Protein AF-A0A1G1CD75-F1 (afdb_monomer_lite)

Secondary structure (DSSP, 8-state):
-BPPPEEEEESSHHHHHHH--SS-EEEEEEEE-TTS-EEEEEEEEE-STT--HHHHHHHHHHHT--TT--EEEEEEBSSHHHHHHHHHHHHHHH--TTS----

pLDDT: mean 94.12, std 9.5, range [34.31, 98.56]

Radius of gyration: 12.58 Å; chains: 1; bounding box: 33×28×29 Å

Foldseek 3Di:
DKADKFDFWWLDLVRLVVDFDFAWWKKFWADADPVRDGQGQDIDTFDDPRTGRSVVSVVVNVVVPDPGTTTMMIIHDDHPVVRVVVSVVVCVVRVHNPPDDPD

Structure (mmCIF, N/CA/C/O backbone):
data_AF-A0A1G1CD75-F1
#
_entry.id   AF-A0A1G1CD75-F1
#
loop_
_atom_site.group_PDB
_atom_site.id
_atom_site.type_symbol
_atom_site.label_atom_id
_atom_site.label_alt_id
_atom_site.label_comp_id
_atom_site.label_asym_id
_atom_site.label_entity_id
_atom_site.label_seq_id
_atom_site.pdbx_PDB_ins_code
_atom_site.Cartn_x
_atom_site.Cartn_y
_atom_site.Cartn_z
_atom_site.occupancy
_atom_site.B_iso_or_equiv
_atom_site.auth_seq_id
_atom_site.auth_comp_id
_atom_site.auth_asym_id
_atom_site.auth_atom_id
_atom_site.pdbx_PDB_model_num
ATOM 1 N N . MET A 1 1 ? 4.150 8.073 -14.937 1.00 85.06 1 MET A N 1
ATOM 2 C CA . MET A 1 1 ? 2.898 8.655 -14.439 1.00 85.06 1 MET A CA 1
ATOM 3 C C . MET A 1 1 ? 2.356 7.762 -13.332 1.00 85.06 1 MET A C 1
ATOM 5 O O . MET A 1 1 ? 2.471 6.544 -13.447 1.00 85.06 1 MET A O 1
ATOM 9 N N . ILE A 1 2 ? 1.801 8.351 -12.269 1.00 95.19 2 ILE A N 1
ATOM 10 C CA . ILE A 1 2 ? 1.134 7.614 -11.186 1.00 95.19 2 ILE A CA 1
ATOM 11 C C . ILE A 1 2 ? -0.364 7.543 -11.478 1.00 95.19 2 ILE A C 1
ATOM 13 O O . ILE A 1 2 ? -0.980 8.544 -11.836 1.00 95.19 2 ILE A O 1
ATOM 17 N N . GLY A 1 3 ? -0.933 6.347 -11.357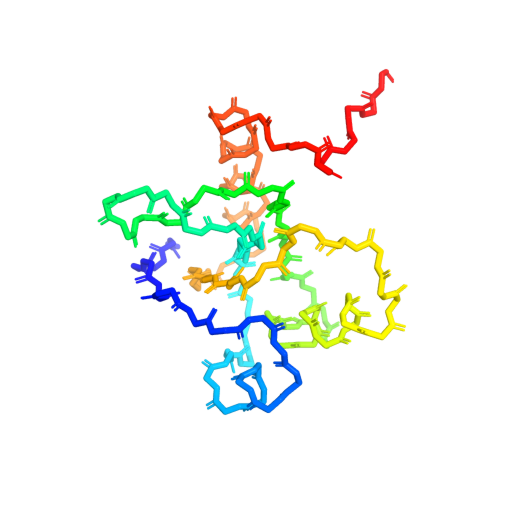 1.00 95.38 3 GLY A N 1
ATOM 18 C CA . GLY A 1 3 ? -2.347 6.092 -11.594 1.00 95.38 3 GLY A CA 1
ATOM 19 C C . GLY A 1 3 ? -3.265 6.591 -10.474 1.00 95.38 3 GLY A C 1
ATOM 20 O O . GLY A 1 3 ? -2.842 7.019 -9.393 1.00 95.38 3 GLY A O 1
ATOM 21 N N . ASN A 1 4 ? -4.567 6.483 -10.734 1.00 97.31 4 ASN A N 1
ATOM 22 C CA . ASN A 1 4 ? -5.598 6.751 -9.737 1.00 97.31 4 ASN A CA 1
ATOM 23 C C . ASN A 1 4 ? -5.541 5.732 -8.596 1.00 97.31 4 ASN A C 1
ATOM 25 O O . ASN A 1 4 ? -5.204 4.566 -8.803 1.00 97.31 4 ASN A O 1
ATOM 29 N N . TYR A 1 5 ? -5.914 6.183 -7.401 1.00 97.69 5 TYR A N 1
ATOM 30 C CA . TYR A 1 5 ? -6.033 5.323 -6.231 1.00 97.69 5 TYR A CA 1
ATOM 31 C C . TYR A 1 5 ? -7.097 4.239 -6.442 1.00 97.69 5 TYR A C 1
ATOM 33 O O . TYR A 1 5 ? -8.187 4.527 -6.934 1.00 97.69 5 TYR A O 1
ATOM 41 N N . GLN A 1 6 ? -6.766 3.008 -6.059 1.00 98.25 6 GLN A N 1
ATOM 42 C CA . GLN A 1 6 ? -7.641 1.838 -6.058 1.00 98.25 6 GLN A CA 1
ATOM 43 C C . GLN A 1 6 ? -7.722 1.298 -4.626 1.00 98.25 6 GLN A C 1
ATOM 45 O O . GLN A 1 6 ? -6.697 0.961 -4.034 1.00 98.25 6 GLN A O 1
ATOM 50 N N . GLY A 1 7 ? -8.922 1.235 -4.055 1.00 96.62 7 GLY A N 1
ATOM 51 C CA . GLY A 1 7 ? -9.150 0.875 -2.653 1.00 96.62 7 GLY A CA 1
ATOM 52 C C . GLY A 1 7 ? -10.561 1.262 -2.199 1.00 96.62 7 GLY A C 1
ATOM 53 O O . GLY A 1 7 ? -11.341 1.784 -2.990 1.00 96.62 7 GLY A O 1
ATOM 54 N N . ASN A 1 8 ? -10.960 1.039 -0.947 1.00 98.00 8 ASN A N 1
ATOM 55 C CA . ASN A 1 8 ? -10.203 0.506 0.190 1.00 98.00 8 ASN A CA 1
ATOM 56 C C . ASN A 1 8 ? -10.562 -0.969 0.412 1.00 98.00 8 ASN A C 1
ATOM 58 O O . ASN A 1 8 ? -11.645 -1.279 0.904 1.00 98.00 8 ASN A O 1
ATOM 62 N N . TYR A 1 9 ? -9.674 -1.882 0.038 1.00 98.31 9 TYR A N 1
ATOM 63 C CA . TYR A 1 9 ? -9.924 -3.320 0.121 1.00 98.31 9 TYR A CA 1
ATOM 64 C C . TYR A 1 9 ? -9.533 -3.867 1.490 1.00 98.31 9 TYR A C 1
ATOM 66 O O . TYR A 1 9 ? -8.675 -3.292 2.153 1.00 98.31 9 TYR A O 1
ATOM 74 N N . PHE A 1 10 ? -10.105 -4.996 1.908 1.00 98.19 10 PHE A N 1
ATOM 75 C CA . PHE A 1 10 ? -9.683 -5.649 3.147 1.00 98.19 10 PHE A CA 1
ATOM 76 C C . PHE A 1 10 ? -8.235 -6.133 3.066 1.00 98.19 10 PHE A C 1
ATOM 78 O O . PHE A 1 10 ? -7.808 -6.708 2.067 1.00 98.19 10 PHE A O 1
ATOM 85 N N . TYR A 1 11 ? -7.487 -5.947 4.148 1.00 97.81 11 TYR A N 1
ATOM 86 C CA . TYR A 1 11 ? -6.111 -6.411 4.266 1.00 97.81 11 TYR A CA 1
ATOM 87 C C . TYR A 1 11 ? -6.069 -7.860 4.757 1.00 97.81 11 TYR A C 1
ATOM 89 O O . TYR A 1 11 ? -5.907 -8.142 5.938 1.00 97.81 11 TYR A O 1
ATOM 97 N N . ASN A 1 12 ? -6.275 -8.794 3.831 1.00 97.31 12 ASN A N 1
ATOM 98 C CA . ASN A 1 12 ? -6.136 -10.229 4.059 1.00 97.31 12 ASN A CA 1
ATOM 99 C C . ASN A 1 12 ? -5.712 -10.935 2.761 1.00 97.31 12 ASN A C 1
ATOM 101 O O . ASN A 1 12 ? -5.819 -10.368 1.670 1.00 97.31 12 ASN A O 1
ATOM 105 N N . THR A 1 13 ? -5.255 -12.184 2.871 1.00 97.12 13 THR A N 1
ATOM 106 C CA . THR A 1 13 ? -4.711 -12.949 1.737 1.00 97.12 13 THR A CA 1
ATOM 107 C C . THR A 1 13 ? -5.698 -13.071 0.577 1.00 97.12 13 THR A C 1
ATOM 109 O O . THR A 1 13 ? -5.308 -12.860 -0.569 1.00 97.12 13 THR A O 1
ATOM 112 N N . GLY A 1 14 ? -6.973 -13.364 0.857 1.00 97.94 14 GLY A N 1
ATOM 113 C CA . GLY A 1 14 ? -7.988 -13.558 -0.182 1.00 97.94 14 GLY A CA 1
ATOM 114 C C . GLY A 1 14 ? -8.256 -12.281 -0.976 1.00 97.94 14 GLY A C 1
ATOM 115 O O . GLY A 1 14 ? -8.250 -12.296 -2.205 1.00 97.94 14 GLY A O 1
ATOM 116 N N . SER A 1 15 ? -8.417 -11.152 -0.284 1.00 98.00 15 SER A N 1
ATOM 117 C CA . SER A 1 15 ? -8.604 -9.851 -0.926 1.00 98.00 15 SER A CA 1
ATOM 118 C C . SER A 1 15 ? -7.370 -9.430 -1.720 1.00 98.00 15 SER A C 1
ATOM 120 O O . SER A 1 15 ? -7.513 -9.046 -2.876 1.00 98.00 15 SER A O 1
ATOM 122 N N . VAL A 1 16 ? -6.161 -9.568 -1.166 1.00 98.00 16 VAL A N 1
ATOM 123 C CA . VAL A 1 16 ? -4.920 -9.234 -1.887 1.00 98.00 16 VAL A CA 1
ATOM 124 C C . VAL A 1 16 ? -4.773 -10.070 -3.161 1.00 98.00 16 VAL A C 1
ATOM 126 O O . VAL A 1 16 ? -4.476 -9.516 -4.217 1.00 98.00 16 VAL A O 1
ATOM 129 N N . GLN A 1 17 ? -5.026 -11.378 -3.105 1.00 97.75 17 GLN A N 1
ATOM 130 C CA . GLN A 1 17 ? -4.968 -12.239 -4.291 1.00 97.75 17 GLN A CA 1
ATOM 131 C C . GLN A 1 17 ? -6.004 -11.851 -5.352 1.00 97.75 17 GLN A C 1
ATOM 133 O O . GLN A 1 17 ? -5.693 -11.893 -6.541 1.00 97.75 17 GLN A O 1
ATOM 138 N N . ALA A 1 18 ? -7.209 -11.459 -4.930 1.00 97.94 18 ALA A N 1
ATOM 139 C CA . ALA A 1 18 ? -8.302 -11.132 -5.836 1.00 97.94 18 ALA A CA 1
ATOM 140 C C . ALA A 1 18 ? -8.138 -9.771 -6.533 1.00 97.94 18 ALA A C 1
ATOM 142 O O . ALA A 1 18 ? -8.463 -9.661 -7.713 1.00 97.94 18 ALA A O 1
ATOM 143 N N . VAL A 1 19 ? -7.671 -8.735 -5.822 1.00 98.00 19 VAL A N 1
ATOM 144 C CA . VAL A 1 19 ? -7.753 -7.343 -6.317 1.00 98.00 19 VAL A CA 1
ATOM 145 C C . VAL A 1 19 ? -6.413 -6.626 -6.448 1.00 98.00 19 VAL A C 1
ATOM 147 O O . VAL A 1 19 ? -6.333 -5.645 -7.181 1.00 98.00 19 VAL A O 1
ATOM 150 N N . ALA A 1 20 ? -5.346 -7.074 -5.775 1.00 96.94 20 ALA A N 1
ATOM 151 C CA . ALA A 1 20 ? -4.050 -6.417 -5.922 1.00 96.94 20 ALA A CA 1
ATOM 152 C C . ALA A 1 20 ? -3.446 -6.727 -7.297 1.00 96.94 20 ALA A C 1
ATOM 154 O O . ALA A 1 20 ? -3.550 -7.845 -7.807 1.00 96.94 20 ALA A O 1
ATOM 155 N N . VAL A 1 21 ? -2.785 -5.737 -7.888 1.00 96.25 21 VAL A N 1
ATOM 156 C CA . VAL A 1 21 ? -2.210 -5.820 -9.236 1.00 96.25 21 VAL A CA 1
ATOM 157 C C . VAL A 1 21 ? -0.810 -6.422 -9.246 1.00 96.25 21 VAL A C 1
ATOM 159 O O . VAL A 1 21 ? -0.022 -6.236 -8.316 1.00 96.25 21 VAL A O 1
ATOM 162 N N . ASP A 1 22 ? -0.484 -7.097 -10.348 1.00 96.25 22 ASP A N 1
ATOM 163 C CA . ASP A 1 22 ? 0.844 -7.661 -10.597 1.00 96.25 22 ASP A CA 1
ATOM 164 C C . ASP A 1 22 ? 1.734 -6.699 -11.389 1.00 96.25 22 ASP A C 1
ATOM 166 O O . ASP A 1 22 ? 2.215 -6.992 -12.478 1.00 96.25 22 ASP A O 1
ATOM 170 N N . THR A 1 23 ? 1.871 -5.478 -10.882 1.00 95.62 23 THR A N 1
ATOM 171 C CA . THR A 1 23 ? 2.699 -4.445 -11.505 1.00 95.62 23 THR A CA 1
ATOM 172 C C . THR A 1 23 ? 3.336 -3.556 -10.445 1.00 95.62 23 THR A C 1
ATOM 174 O O . THR A 1 23 ? 3.084 -3.713 -9.244 1.00 95.62 23 THR A O 1
ATOM 177 N N . TRP A 1 24 ? 4.179 -2.632 -10.892 1.00 97.12 24 TRP A N 1
ATOM 178 C CA . TRP A 1 24 ? 4.805 -1.632 -10.047 1.00 97.12 24 TRP A CA 1
ATOM 179 C C . TRP A 1 24 ? 3.802 -0.599 -9.544 1.00 97.12 24 TRP A C 1
ATOM 181 O O . TRP A 1 24 ? 2.822 -0.250 -10.209 1.00 97.12 24 TRP A O 1
ATOM 191 N N . GLY A 1 25 ? 4.071 -0.067 -8.360 1.00 97.62 25 GLY A N 1
ATOM 192 C CA . GLY A 1 25 ? 3.201 0.923 -7.754 1.00 97.62 25 GLY A CA 1
ATOM 193 C C . GLY A 1 25 ? 3.530 1.233 -6.306 1.00 97.62 25 GLY A C 1
ATOM 194 O O . GLY A 1 25 ? 4.479 0.700 -5.729 1.00 97.62 25 GLY A O 1
ATOM 195 N N . ILE A 1 26 ? 2.701 2.097 -5.737 1.00 98.00 26 ILE A N 1
ATOM 196 C CA . ILE A 1 26 ? 2.672 2.429 -4.316 1.00 98.00 26 ILE A CA 1
ATOM 197 C C . ILE A 1 26 ? 1.465 1.720 -3.712 1.00 98.00 26 ILE A C 1
ATOM 199 O O . ILE A 1 26 ? 0.390 1.708 -4.314 1.00 98.00 26 ILE A O 1
ATOM 203 N N . TYR A 1 27 ? 1.633 1.131 -2.537 1.00 98.25 27 TYR A N 1
ATOM 204 C CA . TYR A 1 27 ? 0.558 0.548 -1.751 1.00 98.25 27 TYR A CA 1
ATOM 205 C C . TYR A 1 27 ? 0.489 1.200 -0.375 1.00 98.25 27 TYR A C 1
ATOM 207 O O . TYR A 1 27 ? 1.487 1.637 0.195 1.00 98.25 27 TYR A O 1
ATOM 215 N N . TYR A 1 28 ? -0.728 1.249 0.141 1.00 98.44 28 TYR A N 1
ATOM 216 C CA . TYR A 1 28 ? -1.091 1.903 1.382 1.00 98.44 28 TYR A CA 1
ATOM 217 C C . TYR A 1 28 ? -1.745 0.851 2.255 1.00 98.44 28 TYR A C 1
ATOM 219 O O . TYR A 1 28 ? -2.752 0.279 1.847 1.00 98.44 28 TYR A O 1
ATOM 227 N N . CYS A 1 29 ? -1.196 0.599 3.434 1.00 98.12 29 CYS A N 1
ATOM 228 C CA . CYS A 1 29 ? -1.768 -0.302 4.424 1.00 98.12 29 CYS A CA 1
ATOM 229 C C . CYS A 1 29 ? -2.210 0.530 5.623 1.00 98.12 29 CYS A C 1
ATOM 231 O O . CYS A 1 29 ? -1.438 1.325 6.159 1.00 98.12 29 CYS A O 1
ATOM 233 N N . GLY A 1 30 ? -3.455 0.380 6.053 1.00 97.88 30 GLY A N 1
ATOM 234 C CA . GLY A 1 30 ? -3.973 1.176 7.152 1.00 97.88 30 GLY A CA 1
ATOM 235 C C . GLY A 1 30 ? -5.351 0.751 7.615 1.00 97.88 30 GLY A C 1
ATOM 236 O O . GLY A 1 30 ? -5.744 -0.411 7.508 1.00 97.88 30 GLY A O 1
ATOM 237 N N . ARG A 1 31 ? -6.093 1.715 8.144 1.00 97.88 31 ARG A N 1
ATOM 238 C CA . ARG A 1 31 ? -7.467 1.530 8.615 1.00 97.88 31 ARG A CA 1
ATOM 239 C C . ARG A 1 31 ? -8.362 2.611 8.044 1.00 97.88 31 ARG A C 1
ATOM 241 O O . ARG A 1 31 ? -7.870 3.646 7.608 1.00 97.88 31 ARG A O 1
ATOM 248 N N . LEU A 1 32 ? -9.666 2.381 8.061 1.00 98.00 32 LEU A N 1
ATOM 249 C CA . LEU A 1 32 ? -10.611 3.409 7.649 1.00 98.00 32 LEU A CA 1
ATOM 250 C C . LEU A 1 32 ? -10.829 4.425 8.767 1.00 98.00 32 LEU A C 1
ATOM 252 O O . LEU A 1 32 ? -10.900 4.067 9.944 1.00 98.00 32 LEU A O 1
ATOM 256 N N . ASP A 1 33 ? -10.934 5.691 8.386 1.00 96.12 33 ASP A N 1
ATOM 257 C CA . ASP A 1 33 ? -11.470 6.738 9.243 1.00 96.12 33 ASP A CA 1
ATOM 258 C C . ASP A 1 33 ? -13.017 6.669 9.289 1.00 96.12 33 ASP A C 1
ATOM 260 O O . ASP A 1 33 ? -13.632 5.906 8.533 1.00 96.12 33 ASP A O 1
ATOM 264 N N . PRO A 1 34 ? -13.687 7.463 10.147 1.00 96.19 34 PRO A N 1
ATOM 265 C CA . PRO A 1 34 ? -15.151 7.479 10.222 1.00 96.19 34 PRO A CA 1
ATOM 266 C C . PRO A 1 34 ? -15.863 7.887 8.921 1.00 96.19 34 PRO A C 1
ATOM 268 O O . PRO A 1 34 ? -17.058 7.642 8.784 1.00 96.19 34 PRO A O 1
ATOM 271 N N . SER A 1 35 ? -15.155 8.509 7.972 1.00 96.12 35 SER A N 1
ATOM 272 C CA . SER A 1 35 ? -15.675 8.886 6.651 1.00 96.12 35 SER A CA 1
ATOM 273 C C . SER A 1 35 ? -15.447 7.813 5.579 1.00 96.12 35 SER A C 1
ATOM 275 O O . SER A 1 35 ? -15.808 8.008 4.419 1.00 96.12 35 SER A O 1
ATOM 277 N N . GLY A 1 36 ? -14.854 6.677 5.955 1.00 95.00 36 GLY A N 1
ATOM 278 C CA . GLY A 1 36 ? -14.534 5.583 5.046 1.00 95.00 36 GLY A CA 1
ATOM 279 C C . GLY A 1 36 ? -13.284 5.825 4.201 1.00 95.00 36 GLY A C 1
ATOM 280 O O . GLY A 1 36 ? -13.047 5.063 3.265 1.00 95.00 36 GLY A O 1
ATOM 281 N N . LYS A 1 37 ? -12.472 6.848 4.499 1.00 96.56 37 LYS A N 1
ATOM 282 C CA . LYS A 1 37 ? -11.182 7.077 3.831 1.00 96.56 37 LYS A CA 1
ATOM 283 C C . LYS A 1 37 ? -10.094 6.234 4.480 1.00 96.56 37 LYS A C 1
ATOM 285 O O . LYS A 1 37 ? -10.101 6.034 5.692 1.00 96.56 37 LYS A O 1
ATOM 290 N N . LEU A 1 38 ? -9.137 5.760 3.685 1.00 97.81 38 LEU A N 1
ATOM 291 C CA . LEU A 1 38 ? -7.980 5.057 4.229 1.00 97.81 38 LEU A CA 1
ATOM 292 C C . LEU A 1 38 ? -7.063 6.056 4.938 1.00 97.81 38 LEU A C 1
ATOM 294 O O . LEU A 1 38 ? -6.523 6.961 4.308 1.00 97.81 38 LEU A O 1
ATOM 298 N N . LEU A 1 39 ? -6.866 5.853 6.236 1.00 97.56 39 LEU A N 1
ATOM 299 C CA . LEU A 1 39 ? -5.793 6.456 7.009 1.00 97.56 39 LEU A CA 1
ATOM 300 C C . LEU A 1 39 ? -4.570 5.527 6.922 1.00 97.56 39 LEU A C 1
ATOM 302 O O . LEU A 1 39 ? -4.584 4.462 7.556 1.00 97.56 39 LEU A O 1
ATOM 306 N N . PRO A 1 40 ? -3.535 5.873 6.137 1.00 97.50 40 PRO A N 1
ATOM 307 C CA . PRO A 1 40 ? -2.369 5.017 5.972 1.00 97.50 40 PRO A CA 1
ATOM 308 C C . PRO A 1 40 ? -1.571 4.925 7.277 1.00 97.50 40 PRO A C 1
ATOM 310 O O . PRO A 1 40 ? -1.232 5.926 7.906 1.00 97.50 40 PRO A O 1
ATOM 313 N N . LEU A 1 41 ? -1.257 3.695 7.674 1.00 96.94 41 LEU A N 1
ATOM 314 C CA . LEU A 1 41 ? -0.369 3.376 8.794 1.00 96.94 41 LEU A CA 1
ATOM 315 C C . LEU A 1 41 ? 0.999 2.905 8.298 1.00 96.94 41 LEU A C 1
ATOM 317 O O . LEU A 1 41 ? 1.980 3.031 9.024 1.00 96.94 41 LEU A O 1
ATOM 321 N N . TYR A 1 42 ? 1.060 2.418 7.061 1.00 97.25 42 TYR A N 1
ATOM 322 C CA . TYR A 1 42 ? 2.264 2.123 6.303 1.00 97.25 42 TYR A CA 1
ATOM 323 C C . TYR A 1 42 ? 2.040 2.481 4.832 1.00 97.25 42 TYR A C 1
ATOM 325 O O . TYR A 1 42 ? 0.972 2.219 4.274 1.00 97.25 42 TYR A O 1
ATOM 333 N N . ILE A 1 43 ? 3.055 3.048 4.196 1.00 97.94 43 ILE A N 1
ATOM 334 C CA . ILE A 1 43 ? 3.103 3.308 2.759 1.00 97.94 43 ILE A CA 1
ATOM 335 C C . ILE A 1 43 ? 4.365 2.646 2.233 1.00 97.94 43 ILE A C 1
ATOM 337 O O . ILE A 1 43 ? 5.448 2.853 2.774 1.00 97.94 43 ILE A O 1
ATOM 341 N N . GLY A 1 44 ? 4.233 1.834 1.195 1.00 96.75 44 GLY A N 1
ATOM 342 C CA . GLY A 1 44 ? 5.371 1.149 0.611 1.00 96.75 44 GLY A CA 1
ATOM 343 C C . GLY A 1 44 ? 5.304 1.115 -0.900 1.00 96.75 44 GLY A C 1
ATOM 344 O O . GLY A 1 44 ? 4.243 1.255 -1.508 1.00 96.75 44 GLY A O 1
ATOM 345 N N . ARG A 1 45 ? 6.454 0.871 -1.517 1.00 97.00 45 ARG A N 1
ATOM 346 C CA . ARG A 1 45 ? 6.564 0.671 -2.959 1.00 97.00 45 ARG A CA 1
ATOM 347 C C . ARG A 1 45 ? 6.839 -0.763 -3.373 1.00 97.00 45 ARG A C 1
ATOM 349 O O . ARG A 1 45 ? 7.486 -1.555 -2.676 1.00 97.00 45 ARG A O 1
ATOM 356 N N . ALA A 1 46 ? 6.384 -1.052 -4.580 1.00 96.56 46 ALA A N 1
ATOM 357 C CA . ALA A 1 46 ? 6.755 -2.201 -5.374 1.00 96.56 46 ALA A CA 1
ATOM 358 C C . ALA A 1 46 ? 7.365 -1.701 -6.686 1.00 96.56 46 ALA A C 1
ATOM 360 O O . ALA A 1 46 ? 6.660 -1.200 -7.559 1.00 96.56 46 ALA A O 1
ATOM 361 N N . CYS A 1 47 ? 8.683 -1.807 -6.811 1.00 92.69 47 CYS A N 1
ATOM 362 C CA . CYS A 1 47 ? 9.405 -1.538 -8.049 1.00 92.69 47 CYS A CA 1
ATOM 363 C C . CYS A 1 47 ? 10.690 -2.372 -8.061 1.00 92.69 47 CYS A C 1
ATOM 365 O O . CYS A 1 47 ? 11.382 -2.444 -7.044 1.00 92.69 47 CYS A O 1
ATOM 367 N N . GLY A 1 48 ? 11.003 -2.991 -9.196 1.00 88.94 48 GLY A N 1
ATOM 368 C CA . GLY A 1 48 ? 12.129 -3.916 -9.336 1.00 88.94 48 GLY A CA 1
ATOM 369 C C . GLY A 1 48 ? 11.738 -5.195 -10.070 1.00 88.94 48 GLY A C 1
ATOM 370 O O . GLY A 1 48 ? 10.560 -5.447 -10.332 1.00 88.94 48 GLY A O 1
ATOM 371 N N . GLU A 1 49 ? 12.741 -5.989 -10.426 1.00 89.38 49 GLU A N 1
ATOM 372 C CA . GLU A 1 49 ? 12.540 -7.272 -11.095 1.00 89.38 49 GLU A CA 1
ATOM 373 C C . GLU A 1 49 ? 11.819 -8.259 -10.163 1.00 89.38 49 GLU A C 1
ATOM 375 O O . GLU A 1 49 ? 12.202 -8.423 -9.007 1.00 89.38 49 GLU A O 1
ATOM 380 N N . GLY A 1 50 ? 10.732 -8.870 -10.646 1.00 88.56 50 GLY A N 1
ATOM 381 C CA . GLY A 1 50 ? 9.933 -9.834 -9.876 1.00 88.56 50 GLY A CA 1
ATOM 382 C C . GLY A 1 50 ? 9.136 -9.250 -8.698 1.00 88.56 50 GLY A C 1
ATOM 383 O O . GLY A 1 50 ? 8.542 -10.006 -7.930 1.00 88.56 50 GLY A O 1
ATOM 384 N N . VAL A 1 51 ? 9.100 -7.922 -8.533 1.00 95.00 51 VAL A N 1
ATOM 385 C CA . VAL A 1 51 ? 8.397 -7.256 -7.426 1.00 95.00 51 VAL A CA 1
ATOM 386 C C . VAL A 1 51 ? 7.146 -6.547 -7.938 1.00 95.00 51 VAL A C 1
ATOM 388 O O . VAL A 1 51 ? 7.230 -5.671 -8.797 1.00 95.00 51 VAL A O 1
ATOM 391 N N . SER A 1 52 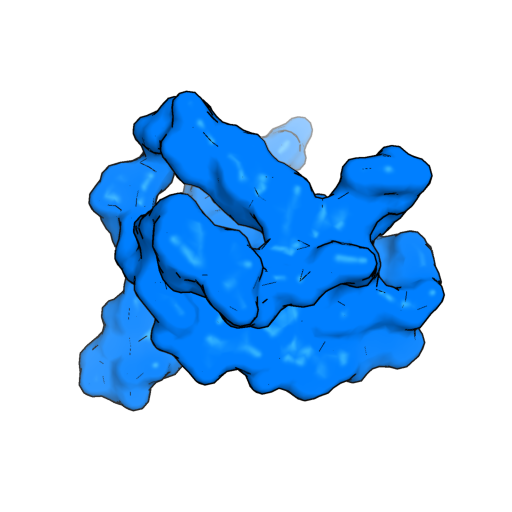? 5.991 -6.867 -7.356 1.00 97.38 52 SER A N 1
ATOM 392 C CA . SER A 1 52 ? 4.708 -6.233 -7.650 1.00 97.38 52 SER A CA 1
ATOM 393 C C . SER A 1 52 ? 3.989 -5.798 -6.378 1.00 97.38 52 SER A C 1
ATOM 395 O O . SER A 1 52 ? 4.339 -6.207 -5.267 1.00 97.38 52 SER A O 1
ATOM 397 N N . VAL A 1 53 ? 2.979 -4.938 -6.526 1.00 97.94 53 VAL A N 1
ATOM 398 C CA . VAL A 1 53 ? 2.117 -4.529 -5.406 1.00 97.94 53 VAL A CA 1
ATOM 399 C C . VAL A 1 53 ? 1.543 -5.763 -4.710 1.00 97.94 53 VAL A C 1
ATOM 401 O O . VAL A 1 53 ? 1.610 -5.868 -3.486 1.00 97.94 53 VAL A O 1
ATOM 404 N N . ARG A 1 54 ? 1.049 -6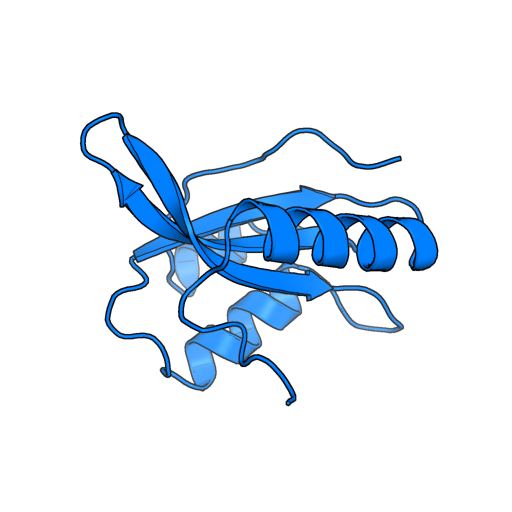.736 -5.486 1.00 98.19 54 ARG A N 1
ATOM 405 C CA . ARG A 1 54 ? 0.551 -8.002 -4.946 1.00 98.19 54 ARG A CA 1
ATOM 406 C C . ARG A 1 54 ? 1.628 -8.763 -4.175 1.00 98.19 54 ARG A C 1
ATOM 408 O O . ARG A 1 54 ? 1.352 -9.178 -3.051 1.00 98.19 54 ARG A O 1
ATOM 415 N N . SER A 1 55 ? 2.825 -8.955 -4.739 1.00 97.50 55 SER A N 1
ATOM 416 C CA . SER A 1 55 ? 3.860 -9.747 -4.060 1.00 97.50 55 SER A CA 1
ATOM 417 C C . SER A 1 55 ? 4.282 -9.117 -2.730 1.00 97.50 55 SER A C 1
ATOM 419 O O . SER A 1 55 ? 4.343 -9.818 -1.723 1.00 97.50 55 SER A O 1
ATOM 421 N N . ARG A 1 56 ? 4.433 -7.786 -2.678 1.00 97.25 56 ARG A N 1
ATOM 422 C CA . ARG A 1 56 ? 4.789 -7.060 -1.444 1.00 97.25 56 ARG A CA 1
ATOM 423 C C . ARG A 1 56 ? 3.695 -7.114 -0.381 1.00 97.25 56 ARG A C 1
ATOM 425 O O . ARG A 1 56 ? 4.000 -7.312 0.789 1.00 97.25 56 ARG A O 1
ATOM 432 N N . LEU A 1 57 ? 2.427 -6.976 -0.765 1.00 97.31 57 LEU A N 1
ATOM 433 C CA . LEU A 1 57 ? 1.313 -7.104 0.180 1.00 97.31 57 LEU A CA 1
ATOM 434 C C . LEU A 1 57 ? 1.225 -8.522 0.765 1.00 97.31 57 LEU A C 1
ATOM 436 O O . LEU A 1 57 ? 1.005 -8.681 1.964 1.00 97.31 57 LEU A O 1
ATOM 440 N N . LEU A 1 58 ? 1.441 -9.553 -0.059 1.00 97.06 58 LEU A N 1
ATOM 441 C CA . LEU A 1 58 ? 1.486 -10.941 0.409 1.00 97.06 58 LEU A CA 1
ATOM 442 C C . LEU A 1 58 ? 2.689 -11.208 1.324 1.00 97.06 58 LEU A C 1
ATOM 444 O O . LEU A 1 58 ? 2.554 -11.957 2.289 1.00 97.06 58 LEU A O 1
ATOM 448 N N . ASP A 1 59 ? 3.847 -10.599 1.057 1.00 95.81 59 ASP A N 1
ATOM 449 C CA . ASP A 1 59 ? 5.008 -10.668 1.953 1.00 95.81 59 ASP A CA 1
ATOM 450 C C . ASP A 1 59 ? 4.672 -10.129 3.343 1.00 95.81 59 ASP A C 1
ATOM 452 O O . ASP A 1 59 ? 4.930 -10.807 4.336 1.00 95.81 59 ASP A O 1
ATOM 456 N N . HIS A 1 60 ? 4.055 -8.948 3.420 1.00 94.94 60 HIS A N 1
ATOM 457 C CA . HIS A 1 60 ? 3.700 -8.324 4.697 1.00 94.94 60 HIS A CA 1
ATOM 458 C C . HIS A 1 60 ? 2.674 -9.139 5.485 1.00 94.94 60 HIS A C 1
ATOM 460 O O . HIS A 1 60 ? 2.834 -9.321 6.691 1.00 94.94 60 HIS A O 1
ATOM 466 N N . LEU A 1 61 ? 1.659 -9.697 4.815 1.00 94.62 61 LEU A N 1
ATOM 467 C CA . LEU A 1 61 ? 0.670 -10.575 5.455 1.00 94.62 61 LEU A CA 1
ATOM 468 C C . LEU A 1 61 ? 1.295 -11.837 6.066 1.00 94.62 61 LEU A C 1
ATOM 470 O O . LEU A 1 61 ? 0.786 -12.347 7.057 1.00 94.62 61 LEU A O 1
ATOM 474 N N . ARG A 1 62 ? 2.405 -12.337 5.509 1.00 93.56 62 ARG A N 1
ATOM 475 C CA . ARG A 1 62 ? 3.141 -13.477 6.084 1.00 93.56 62 ARG A CA 1
ATOM 476 C C . ARG A 1 62 ? 3.959 -13.109 7.317 1.00 93.56 62 ARG A C 1
ATOM 478 O O . ARG A 1 62 ? 4.280 -13.993 8.103 1.00 93.56 62 ARG A O 1
ATOM 485 N N . GLN A 1 63 ? 4.334 -11.841 7.457 1.00 90.44 63 GLN A N 1
ATOM 486 C CA . GLN A 1 63 ? 5.137 -11.361 8.581 1.00 90.44 63 GLN A CA 1
ATOM 487 C C . GLN A 1 63 ? 4.278 -10.953 9.785 1.00 90.44 63 GLN A C 1
ATOM 489 O O . GLN A 1 63 ? 4.809 -10.886 10.889 1.00 90.44 63 GLN A O 1
ATOM 494 N N . ASP A 1 64 ? 2.986 -10.682 9.568 1.00 83.06 64 ASP A N 1
ATOM 495 C CA . ASP A 1 64 ? 1.981 -10.373 10.598 1.00 83.06 64 ASP A CA 1
ATOM 496 C C . ASP A 1 64 ? 2.418 -9.282 11.602 1.00 83.06 64 ASP A C 1
ATOM 498 O O . ASP A 1 64 ? 2.299 -9.409 12.818 1.00 83.06 64 ASP A O 1
ATOM 502 N N . GLN A 1 65 ? 2.992 -8.189 11.086 1.00 83.75 65 GLN A N 1
ATOM 503 C CA . GLN A 1 65 ? 3.639 -7.160 11.916 1.00 83.75 65 GLN A CA 1
ATOM 504 C C . GLN A 1 65 ? 2.717 -6.010 12.349 1.00 83.75 65 GLN A C 1
ATOM 506 O O . GLN A 1 65 ? 3.094 -5.219 13.219 1.00 83.75 65 GLN A O 1
ATOM 511 N N . TRP A 1 66 ? 1.534 -5.864 11.743 1.00 92.38 66 TRP A N 1
ATOM 512 C CA . TRP A 1 66 ? 0.707 -4.657 11.879 1.00 92.38 66 TRP A CA 1
ATOM 513 C C . TRP A 1 66 ? -0.719 -4.983 12.321 1.00 92.38 66 TRP A C 1
ATOM 515 O O . TRP A 1 66 ? -1.620 -5.161 11.506 1.00 92.38 66 TRP A O 1
ATOM 525 N N . SER A 1 67 ? -0.929 -5.022 13.636 1.00 91.50 67 SER A N 1
ATOM 526 C CA . SER A 1 67 ? -2.196 -5.442 14.248 1.00 91.50 67 SER A CA 1
ATOM 527 C C . SER A 1 67 ? -3.374 -4.482 14.047 1.00 91.50 67 SER A C 1
ATOM 529 O O . SER A 1 67 ? -4.522 -4.879 14.225 1.00 91.50 67 SER A O 1
ATOM 531 N N . ASP A 1 68 ? -3.123 -3.219 13.701 1.00 94.56 68 ASP A N 1
ATOM 532 C CA . ASP A 1 68 ? -4.143 -2.186 13.480 1.00 94.56 68 ASP A CA 1
ATOM 533 C C . ASP A 1 68 ? -4.412 -1.905 11.987 1.00 94.56 68 ASP A C 1
ATOM 535 O O . ASP A 1 68 ? -5.276 -1.084 11.657 1.00 94.56 68 ASP A O 1
ATOM 539 N N . VAL A 1 69 ? -3.727 -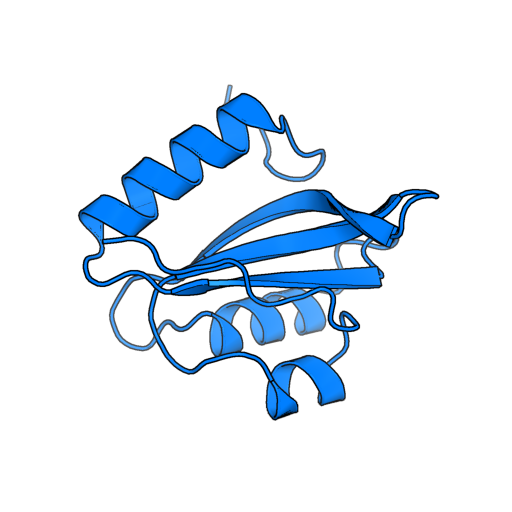2.611 11.080 1.00 97.44 69 VAL A N 1
ATOM 540 C CA . VAL A 1 69 ? -3.995 -2.567 9.640 1.00 97.44 69 VAL A CA 1
ATOM 541 C C . VAL A 1 69 ? -5.153 -3.505 9.313 1.00 97.44 69 VAL A C 1
ATOM 543 O O . VAL A 1 69 ? -5.112 -4.703 9.564 1.00 97.44 69 VAL A O 1
ATOM 546 N N . THR A 1 70 ? -6.194 -2.950 8.701 1.00 97.81 70 THR A N 1
ATOM 547 C CA . THR A 1 70 ? -7.419 -3.675 8.323 1.00 97.81 70 THR A CA 1
ATOM 548 C C . THR A 1 70 ? -7.735 -3.561 6.839 1.00 97.81 70 THR A C 1
ATOM 550 O O . THR A 1 70 ? -8.489 -4.376 6.308 1.00 97.81 70 THR A O 1
ATOM 553 N N . HIS A 1 71 ? -7.172 -2.558 6.163 1.00 98.56 71 HIS A N 1
ATOM 554 C CA . HIS A 1 71 ? -7.452 -2.242 4.773 1.00 98.56 71 HIS A CA 1
ATOM 555 C C . HIS A 1 71 ? -6.179 -1.882 4.014 1.00 98.56 71 HIS A C 1
ATOM 557 O O . HIS A 1 71 ? -5.187 -1.439 4.598 1.00 98.56 71 HIS A O 1
ATOM 563 N N . PHE A 1 72 ? -6.238 -2.030 2.695 1.00 98.56 72 PHE A N 1
ATOM 564 C CA . PHE A 1 72 ? -5.216 -1.533 1.797 1.00 98.56 72 PHE A CA 1
ATOM 565 C C . PHE A 1 72 ? -5.798 -0.850 0.562 1.00 98.56 72 PHE A C 1
ATOM 567 O O . PHE A 1 72 ? -6.952 -1.053 0.176 1.00 98.56 72 PHE A O 1
ATOM 574 N N . GLY A 1 73 ? -4.953 -0.062 -0.084 1.00 98.44 73 GLY A N 1
ATOM 575 C CA . GLY A 1 73 ? -5.167 0.442 -1.429 1.00 98.44 73 GLY A CA 1
ATOM 576 C C . GLY A 1 73 ? -3.845 0.582 -2.164 1.00 98.44 73 GLY A C 1
ATOM 577 O O . GLY A 1 73 ? -2.779 0.333 -1.598 1.00 98.44 73 GLY A O 1
ATOM 578 N N . TYR A 1 74 ? -3.898 0.957 -3.434 1.00 98.50 74 TYR A N 1
ATOM 579 C CA . TYR A 1 74 ? -2.699 1.123 -4.248 1.00 98.50 74 TYR A CA 1
ATOM 580 C C . TYR A 1 74 ? -2.889 2.116 -5.393 1.00 98.50 74 TYR A C 1
ATOM 582 O O . TYR A 1 74 ? -4.004 2.459 -5.783 1.00 98.50 74 TYR A O 1
ATOM 590 N N . ARG A 1 75 ? -1.766 2.557 -5.956 1.00 98.25 75 ARG A N 1
ATOM 591 C CA . ARG A 1 75 ? -1.665 3.300 -7.214 1.00 98.25 75 ARG A CA 1
ATOM 592 C C . ARG A 1 75 ? -0.603 2.638 -8.079 1.00 98.25 75 ARG A C 1
ATOM 594 O O . ARG A 1 75 ? 0.478 2.324 -7.590 1.00 98.25 75 ARG A O 1
ATOM 601 N N . THR A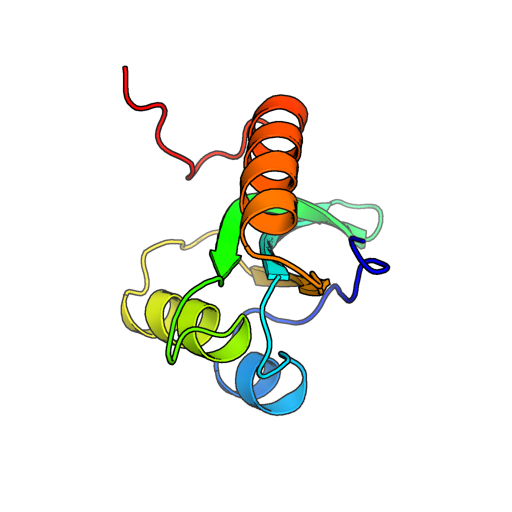 1 76 ? -0.887 2.437 -9.360 1.00 97.38 76 THR A N 1
ATOM 602 C CA . THR A 1 76 ? 0.089 1.882 -10.308 1.00 97.38 76 THR A CA 1
ATOM 603 C C . THR A 1 76 ? 1.091 2.945 -10.746 1.00 97.38 76 THR A C 1
ATOM 605 O O . THR A 1 76 ? 0.735 4.118 -10.858 1.00 97.38 76 THR A O 1
ATOM 608 N N . GLY A 1 77 ? 2.324 2.544 -11.041 1.00 95.31 77 GLY A N 1
ATOM 609 C CA . GLY A 1 77 ? 3.351 3.427 -11.595 1.00 95.31 77 GLY A CA 1
ATOM 610 C C . GLY A 1 77 ? 3.950 2.872 -12.883 1.00 95.31 77 GLY A C 1
ATOM 611 O O . GLY A 1 77 ? 4.002 1.661 -13.074 1.00 95.31 77 GLY A O 1
ATOM 612 N N . ALA A 1 78 ? 4.396 3.766 -13.766 1.00 92.06 78 ALA A N 1
ATOM 613 C CA . ALA A 1 78 ? 4.989 3.389 -15.052 1.00 92.06 78 ALA A CA 1
ATOM 614 C C . ALA A 1 78 ? 6.510 3.173 -14.982 1.00 92.06 78 ALA A C 1
ATOM 616 O O . ALA A 1 78 ? 7.053 2.374 -15.738 1.00 92.06 78 ALA A O 1
ATOM 617 N N . THR A 1 79 ? 7.206 3.882 -14.088 1.00 93.88 79 THR A N 1
ATOM 618 C CA . THR A 1 79 ? 8.665 3.795 -13.940 1.00 93.88 79 THR A CA 1
ATOM 619 C C . THR A 1 79 ? 9.062 3.662 -12.476 1.00 93.88 79 THR A C 1
ATOM 621 O O . THR A 1 79 ? 8.353 4.125 -11.580 1.00 93.88 79 THR A O 1
ATOM 624 N N . SER A 1 80 ? 10.222 3.054 -12.223 1.00 93.94 80 SER A N 1
ATOM 625 C CA . SER A 1 80 ? 10.764 2.921 -10.870 1.00 93.94 80 SER A CA 1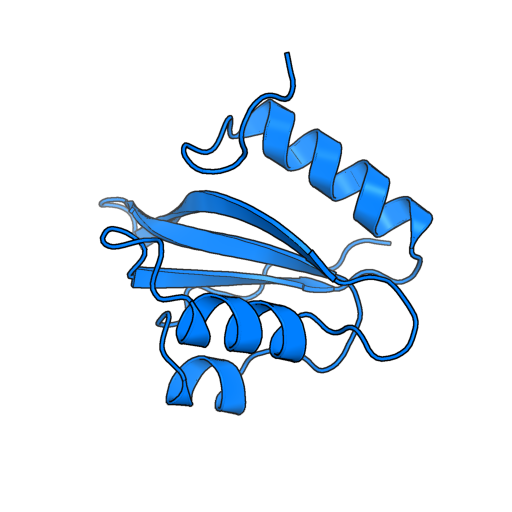
ATOM 626 C C . SER A 1 80 ? 11.003 4.288 -10.229 1.00 93.94 80 SER A C 1
ATOM 628 O O . SER A 1 80 ? 10.591 4.496 -9.093 1.00 93.94 80 SER A O 1
ATOM 630 N N . GLN A 1 81 ? 11.595 5.230 -10.970 1.00 94.31 81 GLN A N 1
ATOM 631 C CA . GLN A 1 81 ? 11.907 6.571 -10.477 1.00 94.31 81 GLN A CA 1
ATOM 632 C C . GLN A 1 81 ? 10.658 7.304 -9.980 1.00 94.31 81 GLN A C 1
ATOM 634 O O . GLN A 1 81 ? 10.675 7.869 -8.892 1.00 94.31 81 GLN A O 1
ATOM 639 N N . GLU A 1 82 ? 9.561 7.261 -10.736 1.00 93.88 82 GLU A N 1
ATOM 640 C CA . GLU A 1 82 ? 8.313 7.911 -10.328 1.00 93.88 82 GLU A CA 1
ATOM 641 C C . GLU A 1 82 ? 7.702 7.254 -9.095 1.00 93.88 82 GLU A C 1
ATOM 643 O O . GLU A 1 82 ? 7.238 7.955 -8.203 1.00 93.88 82 GLU A O 1
ATOM 648 N N . VAL A 1 83 ? 7.726 5.920 -9.021 1.00 95.75 83 VAL A N 1
ATOM 649 C CA . VAL A 1 83 ? 7.223 5.181 -7.856 1.00 95.75 83 VAL A CA 1
ATOM 650 C C . VAL A 1 83 ? 8.028 5.526 -6.601 1.00 95.75 83 VAL A C 1
ATOM 652 O O . VAL A 1 83 ? 7.434 5.764 -5.554 1.00 95.75 83 VAL A O 1
ATOM 655 N N . VAL A 1 84 ? 9.361 5.594 -6.704 1.00 95.44 84 VAL A N 1
ATOM 656 C CA . VAL A 1 84 ? 10.243 5.978 -5.586 1.00 95.44 84 VAL A CA 1
ATOM 657 C C . VAL A 1 84 ? 9.975 7.414 -5.146 1.00 95.44 84 VAL A C 1
ATOM 659 O O . VAL A 1 84 ? 9.789 7.671 -3.959 1.00 95.44 84 VAL A O 1
ATOM 662 N N . SER A 1 85 ? 9.956 8.354 -6.093 1.00 95.50 85 SER A N 1
ATOM 663 C CA . SER A 1 85 ? 9.740 9.768 -5.785 1.00 95.50 85 SER A CA 1
ATOM 664 C C . SER A 1 85 ? 8.361 10.006 -5.168 1.00 95.50 85 SER A C 1
ATOM 666 O O . SER A 1 85 ? 8.256 10.744 -4.194 1.00 95.50 85 SER A O 1
ATOM 668 N N . PHE A 1 86 ? 7.319 9.352 -5.687 1.00 96.38 86 PHE A N 1
ATOM 669 C CA . PHE A 1 86 ? 5.960 9.506 -5.177 1.00 96.38 86 PHE A CA 1
ATOM 670 C C . PHE A 1 86 ? 5.774 8.860 -3.798 1.00 96.38 86 PHE A C 1
ATOM 672 O O . PHE A 1 86 ? 5.158 9.471 -2.933 1.00 96.38 86 PHE A O 1
ATOM 679 N N . GLU A 1 87 ? 6.354 7.679 -3.546 1.00 96.88 87 GLU A N 1
ATOM 680 C CA . GLU A 1 87 ? 6.370 7.071 -2.204 1.00 96.88 87 GLU A CA 1
ATOM 681 C C . GLU A 1 87 ? 6.947 8.044 -1.165 1.00 96.88 87 GLU A C 1
ATOM 683 O O . GLU A 1 87 ? 6.348 8.242 -0.109 1.00 96.88 87 GLU A O 1
ATOM 688 N N . ALA A 1 88 ? 8.082 8.680 -1.471 1.00 95.88 88 ALA A N 1
ATOM 689 C CA . ALA A 1 88 ? 8.714 9.629 -0.559 1.00 95.88 88 ALA A CA 1
ATOM 690 C C . ALA A 1 88 ? 7.809 10.837 -0.256 1.00 95.88 88 ALA A C 1
ATOM 692 O O . ALA A 1 88 ? 7.717 11.252 0.900 1.00 95.88 88 ALA A O 1
ATOM 693 N N . THR A 1 89 ? 7.115 11.373 -1.268 1.00 96.31 89 THR A N 1
ATOM 694 C CA . THR A 1 89 ? 6.131 12.453 -1.089 1.00 96.31 89 THR A CA 1
ATOM 695 C C . THR A 1 89 ? 4.976 12.018 -0.190 1.00 96.31 89 THR A C 1
ATOM 697 O O . THR A 1 89 ? 4.662 12.720 0.767 1.00 96.31 89 THR A O 1
ATOM 700 N N . GLU A 1 90 ? 4.391 10.846 -0.434 1.00 96.81 90 GLU A N 1
ATOM 701 C CA . GLU A 1 90 ? 3.251 10.353 0.346 1.00 96.81 90 GLU A CA 1
ATOM 702 C C . GLU A 1 90 ? 3.651 10.051 1.801 1.00 96.81 90 GLU A C 1
ATOM 704 O O . GLU A 1 90 ? 2.919 10.379 2.731 1.00 96.81 90 GLU A O 1
ATOM 709 N N . ILE A 1 91 ? 4.836 9.477 2.037 1.00 96.69 91 ILE A N 1
ATOM 710 C CA . ILE A 1 91 ? 5.345 9.257 3.401 1.00 96.69 91 ILE A CA 1
ATOM 711 C C . ILE A 1 91 ? 5.536 10.592 4.129 1.00 96.69 91 ILE A C 1
ATOM 713 O O . ILE A 1 91 ? 5.191 10.692 5.308 1.00 96.69 91 ILE A O 1
ATOM 717 N N . ALA A 1 92 ? 6.070 11.611 3.451 1.00 95.75 92 ALA A N 1
ATOM 718 C CA . ALA A 1 92 ? 6.259 12.934 4.039 1.00 95.75 92 ALA A CA 1
ATOM 719 C C . ALA A 1 92 ? 4.921 13.622 4.363 1.00 95.75 92 ALA A C 1
ATOM 721 O O . ALA A 1 92 ? 4.807 14.253 5.412 1.00 95.75 92 ALA A O 1
ATOM 722 N N . GLU A 1 93 ? 3.917 13.475 3.495 1.00 95.50 93 GLU A N 1
ATOM 723 C CA . GLU A 1 93 ? 2.582 14.052 3.678 1.00 95.50 93 GLU A CA 1
ATOM 724 C C . GLU A 1 93 ? 1.805 13.367 4.810 1.00 95.50 93 GLU A C 1
ATOM 726 O O . GLU A 1 93 ? 1.287 14.034 5.706 1.00 95.50 93 GLU A O 1
ATOM 731 N N . PHE A 1 94 ? 1.739 12.034 4.797 1.00 95.19 94 PHE A N 1
ATOM 732 C CA . PHE A 1 94 ? 0.903 11.282 5.732 1.00 95.19 94 PHE A CA 1
ATOM 733 C C . PHE A 1 94 ? 1.593 10.952 7.058 1.00 95.19 94 PHE A C 1
ATOM 735 O O . PHE A 1 94 ? 0.907 10.651 8.035 1.00 95.19 94 PHE A O 1
ATOM 742 N N . ASN A 1 95 ? 2.929 10.978 7.104 1.00 95.00 95 ASN A N 1
ATOM 743 C CA . ASN A 1 95 ? 3.741 10.588 8.261 1.00 95.00 95 ASN A CA 1
ATOM 744 C C . ASN A 1 95 ? 3.243 9.286 8.951 1.00 95.00 95 ASN A C 1
ATOM 746 O O . ASN A 1 95 ? 2.944 9.287 10.151 1.00 95.00 95 ASN A O 1
ATOM 750 N N . PRO A 1 96 ? 3.105 8.179 8.196 1.00 95.56 96 PRO A N 1
ATOM 751 C CA . PRO A 1 96 ? 2.501 6.938 8.677 1.00 95.56 96 PRO A CA 1
ATOM 752 C C . PRO A 1 96 ? 3.329 6.264 9.786 1.00 95.56 96 PRO A C 1
ATOM 754 O O . PRO A 1 96 ? 4.558 6.220 9.740 1.00 95.56 96 PRO A O 1
ATOM 757 N N . LYS A 1 97 ? 2.633 5.681 10.770 1.00 94.38 97 LYS A N 1
ATOM 758 C CA . LYS A 1 97 ? 3.189 5.075 11.999 1.00 94.38 97 LYS A CA 1
ATOM 759 C C . LYS A 1 97 ? 4.325 4.069 11.764 1.00 94.38 97 LYS A C 1
ATOM 761 O O . LYS A 1 97 ? 5.268 4.033 12.550 1.00 94.38 97 LYS A O 1
ATOM 766 N N . TYR A 1 98 ? 4.212 3.223 10.741 1.00 94.44 98 TYR A N 1
ATOM 767 C CA . TYR A 1 98 ? 5.115 2.093 10.499 1.00 94.44 98 TYR A CA 1
ATOM 768 C C . TYR A 1 98 ? 6.211 2.372 9.471 1.00 94.44 98 TYR A C 1
ATOM 770 O O . TYR A 1 98 ? 7.104 1.541 9.299 1.00 94.44 98 TYR A O 1
ATOM 778 N N . ASN A 1 99 ? 6.203 3.530 8.810 1.00 93.06 99 ASN A N 1
ATOM 779 C CA . ASN A 1 99 ? 7.370 3.968 8.056 1.00 93.06 99 ASN A CA 1
ATOM 780 C C . ASN A 1 99 ? 8.383 4.511 9.058 1.00 93.06 99 ASN A C 1
ATOM 782 O O . ASN A 1 99 ? 8.334 5.679 9.441 1.00 93.06 99 ASN A O 1
ATOM 786 N N . GLN A 1 100 ? 9.268 3.632 9.536 1.00 76.12 100 GLN A N 1
ATOM 787 C CA . GLN A 1 100 ? 10.351 4.037 10.424 1.00 76.12 100 GLN A CA 1
ATOM 788 C C . GLN A 1 100 ? 11.110 5.205 9.791 1.00 76.12 100 GLN A C 1
ATOM 790 O O . GLN A 1 100 ? 11.585 5.114 8.657 1.00 76.12 100 GLN A O 1
ATOM 795 N N . ARG A 1 101 ? 11.234 6.303 10.541 1.00 55.28 101 ARG A N 1
ATOM 796 C CA . ARG A 1 101 ? 12.208 7.342 10.226 1.00 55.28 101 ARG A CA 1
ATOM 797 C C . ARG A 1 101 ? 13.571 6.710 10.448 1.00 55.28 101 ARG A C 1
ATOM 799 O O . ARG A 1 101 ? 13.943 6.456 11.591 1.00 55.28 101 ARG A O 1
ATOM 806 N N . VAL A 1 102 ? 14.281 6.404 9.370 1.00 42.06 102 VAL A N 1
ATOM 807 C CA . VAL A 1 102 ? 15.720 6.184 9.486 1.00 42.06 102 VAL A CA 1
ATOM 808 C C . VAL A 1 102 ? 16.274 7.538 9.926 1.00 42.06 102 VAL A C 1
ATOM 810 O O . VAL A 1 102 ? 16.141 8.516 9.188 1.00 42.06 102 VAL A O 1
ATOM 813 N N . GLY A 1 103 ? 16.692 7.615 11.191 1.00 34.31 103 GLY A N 1
ATOM 814 C CA . GLY A 1 103 ? 17.318 8.803 11.771 1.00 34.31 103 GLY A CA 1
ATOM 815 C C . GLY A 1 103 ? 18.672 9.086 11.146 1.00 34.31 103 GLY A C 1
ATOM 816 O O . GLY A 1 103 ? 19.302 8.123 10.651 1.00 34.31 103 GLY A O 1
#

Sequence (103 aa):
MIGNYQGNYFYNTGSVQAVAVDTWGIYYCGRLDPSGKLLPLYIGRACGEGVSVRSRLLDHLRQDQWSDVTHFGYRTGATSQEVVSFEATEIAEFNPKYNQRVG